Protein AF-A0A432UHW4-F1 (afdb_monomer)

Nearest PDB structures (foldseek):
  7clu-assembly1_B  TM=8.088E-01  e=1.639E-01  Serratia marcescens
  7clf-assembly1_A  TM=6.466E-01  e=5.391E-02  Serratia marcescens
  7clu-assembly1_A  TM=6.299E-01  e=9.653E-02  Serratia marcescens
  2uwm-assembly1_A  TM=3.515E-01  e=7.025E-02  Neomoorella thermoacetica
  1lva-assembly1_A  TM=2.912E-01  e=5.391E-02  Neomoorella thermoacetica

pLDDT: mean 93.45, std 6.72, range [41.28, 98.38]

Solvent-accessible surface area (backbone atoms only — not comparable to full-atom values): 9500 Å² total; per-residue (Å²): 107,64,66,61,50,44,50,32,57,49,32,45,75,39,31,37,66,37,83,82,60,84,87,84,88,69,60,93,87,35,60,70,58,45,52,50,54,51,53,52,49,53,50,54,48,61,75,42,47,59,84,39,68,28,92,86,31,43,54,46,74,56,33,53,49,38,46,61,20,37,59,54,15,60,68,31,68,65,22,49,53,34,47,55,51,50,52,53,47,33,64,72,71,70,51,82,47,72,64,57,41,48,51,49,28,60,73,52,26,46,60,43,26,50,52,42,16,44,48,47,37,53,51,56,52,27,68,78,45,68,43,39,59,68,58,48,22,66,75,63,71,43,52,69,70,58,45,49,65,50,43,50,64,39,40,76,69,58,53,28,45,74,57,94,63,34,36,32,55,44,89,85,126

Structure (mmCIF, N/CA/C/O backbone):
data_AF-A0A432UHW4-F1
#
_entry.id   AF-A0A432UHW4-F1
#
loop_
_atom_site.group_PDB
_atom_site.id
_atom_site.type_symbol
_atom_site.label_atom_id
_atom_site.label_alt_id
_atom_site.label_comp_id
_atom_site.label_asym_id
_atom_site.label_entity_id
_atom_site.label_seq_id
_atom_site.pdbx_PDB_ins_code
_atom_site.Cartn_x
_atom_site.Cartn_y
_atom_site.Cartn_z
_atom_site.occupancy
_atom_site.B_iso_or_equiv
_atom_site.auth_seq_id
_atom_site.auth_comp_id
_atom_site.auth_asym_id
_atom_site.auth_atom_id
_atom_site.pdbx_PDB_model_num
ATOM 1 N N . MET A 1 1 ? -7.782 3.870 12.414 1.00 84.50 1 MET A N 1
ATOM 2 C CA . MET A 1 1 ? -6.365 3.679 12.813 1.00 84.50 1 MET A CA 1
ATOM 3 C C . MET A 1 1 ? -5.462 3.857 11.599 1.00 84.50 1 MET A C 1
ATOM 5 O O . MET A 1 1 ? -5.901 3.547 10.500 1.00 84.50 1 MET A O 1
ATOM 9 N N . ILE A 1 2 ? -4.214 4.307 11.801 1.00 94.94 2 ILE A N 1
ATOM 10 C CA . ILE A 1 2 ? -3.242 4.606 10.725 1.00 94.94 2 ILE A CA 1
ATOM 11 C C . ILE A 1 2 ? -3.023 3.414 9.785 1.00 94.94 2 ILE A C 1
ATOM 13 O O . ILE A 1 2 ? -3.000 3.590 8.575 1.00 94.94 2 ILE A O 1
ATOM 17 N N . VAL A 1 3 ? -2.882 2.202 10.332 1.00 95.38 3 VAL A N 1
ATOM 18 C CA . VAL A 1 3 ? -2.631 0.992 9.529 1.00 95.38 3 VAL A CA 1
ATOM 19 C C . VAL A 1 3 ? -3.808 0.684 8.610 1.00 95.38 3 VAL A C 1
ATOM 21 O O . VAL A 1 3 ? -3.604 0.488 7.423 1.00 95.38 3 VAL A O 1
ATOM 24 N N . THR A 1 4 ? -5.034 0.704 9.132 1.00 96.44 4 THR A N 1
ATOM 25 C CA . THR A 1 4 ? -6.248 0.488 8.333 1.00 96.44 4 THR A CA 1
ATOM 26 C C . THR A 1 4 ? -6.371 1.502 7.207 1.00 96.44 4 THR A C 1
ATOM 28 O O . THR A 1 4 ? -6.687 1.133 6.084 1.00 96.44 4 THR A O 1
ATOM 31 N N . GLU A 1 5 ? -6.087 2.770 7.497 1.00 97.62 5 GLU A N 1
ATOM 32 C CA . GLU A 1 5 ? -6.133 3.831 6.495 1.00 97.62 5 GLU A CA 1
ATOM 33 C C . GLU A 1 5 ? -5.034 3.661 5.434 1.00 97.62 5 GLU A C 1
ATOM 35 O O . GLU A 1 5 ? -5.295 3.800 4.243 1.00 97.62 5 GLU A O 1
ATOM 40 N N . ALA A 1 6 ? -3.826 3.253 5.838 1.00 97.62 6 ALA A N 1
ATOM 41 C CA . ALA A 1 6 ? -2.762 2.880 4.907 1.00 97.62 6 ALA A CA 1
ATOM 42 C C . ALA A 1 6 ? -3.146 1.684 4.028 1.00 97.62 6 ALA A C 1
ATOM 44 O O . ALA A 1 6 ? -2.862 1.697 2.835 1.00 97.62 6 ALA A O 1
ATOM 45 N N . SER A 1 7 ? -3.817 0.677 4.590 1.00 97.38 7 SER A N 1
ATOM 46 C CA . SER A 1 7 ? -4.324 -0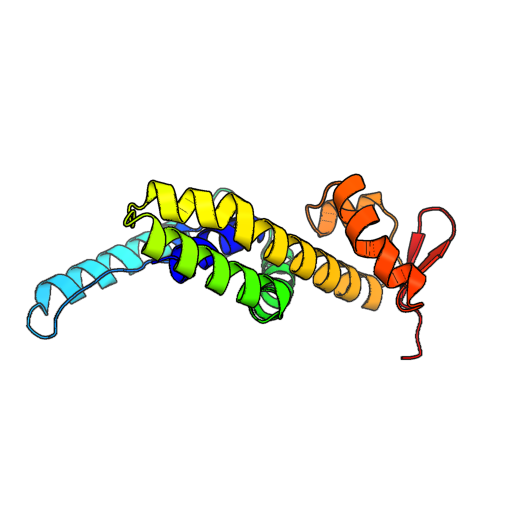.464 3.829 1.00 97.38 7 SER A CA 1
ATOM 47 C C . SER A 1 7 ? -5.396 -0.050 2.822 1.00 97.38 7 SER A C 1
ATOM 49 O O . SER A 1 7 ? -5.316 -0.485 1.682 1.00 97.38 7 SER A O 1
ATOM 51 N N . ARG A 1 8 ? -6.349 0.818 3.192 1.00 97.50 8 ARG A N 1
ATOM 52 C CA . ARG A 1 8 ? -7.380 1.323 2.265 1.00 97.50 8 ARG A CA 1
ATOM 53 C C . ARG A 1 8 ? -6.776 2.057 1.077 1.00 97.50 8 ARG A C 1
ATOM 55 O O . ARG A 1 8 ? -7.064 1.709 -0.061 1.00 97.50 8 ARG A O 1
ATOM 62 N N . GLN A 1 9 ? -5.883 3.007 1.342 1.00 97.94 9 GLN A N 1
ATOM 63 C CA . GLN A 1 9 ? -5.244 3.773 0.272 1.00 97.94 9 GLN A CA 1
ATOM 64 C C . GLN A 1 9 ? -4.322 2.902 -0.595 1.00 97.94 9 GLN A C 1
ATOM 66 O O . GLN A 1 9 ? -4.196 3.141 -1.791 1.00 97.94 9 GLN A O 1
ATOM 71 N N . LEU A 1 10 ? -3.689 1.869 -0.022 1.00 97.62 10 LEU A N 1
ATOM 72 C CA . LEU A 1 10 ? -2.902 0.906 -0.796 1.00 97.62 10 LEU A CA 1
ATOM 73 C C . LEU A 1 10 ? -3.783 -0.024 -1.648 1.00 97.62 10 LEU A C 1
ATOM 75 O O . LEU A 1 10 ? -3.367 -0.396 -2.740 1.00 97.62 10 LEU A O 1
ATOM 79 N N . LEU A 1 11 ? -4.979 -0.398 -1.178 1.00 96.88 11 LEU A N 1
ATOM 80 C CA . LEU A 1 11 ? -5.955 -1.146 -1.979 1.00 96.88 11 LEU A CA 1
ATOM 81 C C . LEU A 1 11 ? -6.412 -0.320 -3.187 1.00 96.88 11 LEU A C 1
ATOM 83 O O . LEU A 1 11 ? -6.347 -0.823 -4.307 1.00 96.88 11 LEU A O 1
ATOM 87 N N . GLU A 1 12 ? -6.753 0.955 -2.979 1.00 96.12 12 GLU A N 1
ATOM 88 C CA . GLU A 1 1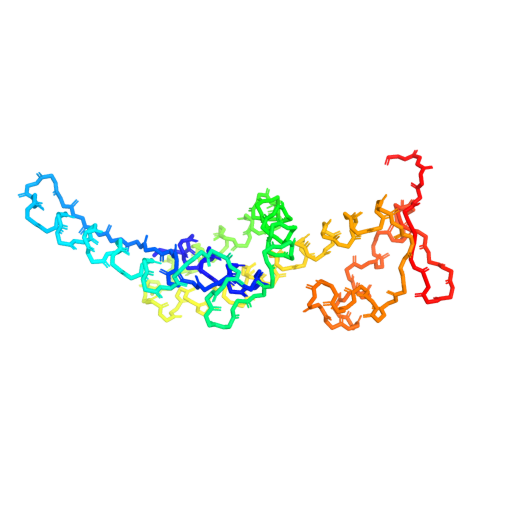2 ? -7.086 1.884 -4.070 1.00 96.12 12 GLU A CA 1
ATOM 89 C C . GLU A 1 12 ? -5.937 2.010 -5.075 1.00 96.12 12 GLU A C 1
ATOM 91 O O . GLU A 1 12 ? -6.152 1.917 -6.282 1.00 96.12 12 GLU A O 1
ATOM 96 N N . ASP A 1 13 ? -4.698 2.135 -4.589 1.00 96.44 13 ASP A N 1
ATOM 97 C CA . ASP A 1 13 ? -3.492 2.156 -5.427 1.00 96.44 13 ASP A CA 1
ATOM 98 C C . ASP A 1 13 ? -3.318 0.873 -6.259 1.00 96.44 13 ASP A C 1
ATOM 100 O O . ASP A 1 13 ? -2.789 0.907 -7.372 1.00 96.44 13 ASP A O 1
ATOM 104 N N . CYS A 1 14 ? -3.795 -0.264 -5.742 1.00 96.31 14 CYS A N 1
ATOM 105 C CA . CYS A 1 14 ? -3.806 -1.540 -6.452 1.00 96.31 14 CYS A CA 1
ATOM 106 C C . CYS A 1 14 ? -4.981 -1.681 -7.434 1.00 96.31 14 CYS A C 1
ATOM 108 O O . CYS A 1 14 ? -4.998 -2.641 -8.201 1.00 96.31 14 CYS A O 1
ATOM 110 N N . GLY A 1 15 ? -5.925 -0.737 -7.460 1.00 95.38 15 GLY A N 1
ATOM 111 C CA . GLY A 1 15 ? -7.153 -0.834 -8.252 1.00 95.38 15 GLY A CA 1
ATOM 112 C C . GLY A 1 15 ? -8.214 -1.734 -7.615 1.00 95.38 15 GLY A C 1
ATOM 113 O O . GLY A 1 15 ? -9.007 -2.335 -8.336 1.00 95.38 15 GLY A O 1
ATOM 114 N N . VAL A 1 16 ? -8.199 -1.854 -6.285 1.00 95.62 16 VAL A N 1
ATOM 115 C CA . VAL A 1 16 ? -9.217 -2.544 -5.485 1.00 95.62 16 VAL A CA 1
ATOM 116 C C . VAL A 1 16 ? -10.044 -1.500 -4.748 1.00 95.62 16 VAL A C 1
ATOM 118 O O . VAL A 1 16 ? -9.494 -0.573 -4.152 1.00 95.62 16 VAL A O 1
ATOM 121 N N . ASP A 1 17 ? -11.362 -1.665 -4.749 1.00 94.38 17 ASP A N 1
ATOM 122 C CA . ASP A 1 17 ? -12.260 -0.789 -4.000 1.00 94.38 17 ASP A CA 1
ATOM 123 C C . ASP A 1 17 ? -11.964 -0.870 -2.485 1.00 94.38 17 ASP A C 1
ATOM 125 O O . ASP A 1 17 ? -12.014 -1.950 -1.883 1.00 94.38 17 ASP A O 1
ATOM 129 N N . SER A 1 18 ? -11.645 0.264 -1.848 1.00 93.94 18 SER A N 1
ATOM 130 C CA . SER A 1 18 ? -11.284 0.315 -0.423 1.00 93.94 18 SER A CA 1
ATOM 131 C C . SER A 1 18 ? -12.432 -0.048 0.518 1.00 93.94 18 SER A C 1
ATOM 133 O O . SER A 1 18 ? -12.168 -0.451 1.656 1.00 93.94 18 SER A O 1
ATOM 135 N N . ASP A 1 19 ? -13.686 -0.015 0.057 1.00 92.56 19 ASP A N 1
ATOM 136 C CA . ASP A 1 19 ? -14.842 -0.511 0.814 1.00 92.56 19 ASP A CA 1
ATOM 137 C C . ASP A 1 19 ? -14.820 -2.038 0.986 1.00 92.56 19 ASP A C 1
ATOM 139 O O . ASP A 1 19 ? -15.551 -2.578 1.822 1.00 92.56 19 ASP A O 1
ATOM 143 N N . ARG A 1 20 ? -13.960 -2.754 0.243 1.00 94.19 20 ARG A N 1
ATOM 144 C CA . ARG A 1 20 ? -13.652 -4.169 0.514 1.00 94.19 20 ARG A CA 1
ATOM 145 C C . ARG A 1 20 ? -12.819 -4.367 1.786 1.00 94.19 20 ARG A C 1
ATOM 147 O O . ARG A 1 20 ? -12.463 -5.496 2.108 1.00 94.19 20 ARG A O 1
ATOM 154 N N . LEU A 1 21 ? -12.503 -3.291 2.512 1.00 95.25 21 LEU A N 1
ATOM 155 C CA . LEU A 1 21 ? -11.867 -3.315 3.825 1.00 95.25 21 LEU A CA 1
ATOM 156 C C . LEU A 1 21 ? -12.693 -2.530 4.857 1.00 95.25 21 LEU A C 1
ATOM 158 O O . LEU A 1 21 ? -12.660 -1.295 4.935 1.00 95.25 21 LEU A O 1
ATOM 162 N N . ALA A 1 22 ? -13.359 -3.268 5.743 1.00 94.69 22 ALA A N 1
ATOM 163 C CA . ALA A 1 22 ? -14.051 -2.715 6.902 1.00 94.69 22 ALA A CA 1
ATOM 164 C C . ALA A 1 22 ? -13.213 -2.853 8.185 1.00 94.69 22 ALA A C 1
ATOM 166 O O . ALA A 1 22 ? -12.574 -3.876 8.425 1.00 94.69 22 ALA A O 1
ATOM 167 N N . LEU A 1 23 ? -13.249 -1.819 9.028 1.00 94.69 23 LEU A N 1
ATOM 168 C CA . LEU A 1 23 ? -12.802 -1.884 10.418 1.00 94.69 23 LEU A CA 1
ATOM 169 C C . LEU A 1 23 ? -13.927 -1.331 11.279 1.00 94.69 23 LEU A C 1
ATOM 171 O O . LEU A 1 23 ? -14.189 -0.130 11.243 1.00 94.69 23 LEU A O 1
ATOM 175 N N . GLU A 1 24 ? -14.530 -2.209 12.064 1.00 94.94 24 GLU A N 1
ATOM 176 C CA . GLU A 1 24 ? -15.643 -1.898 12.951 1.00 94.94 24 GLU A CA 1
ATOM 177 C C . GLU A 1 24 ? -15.370 -2.482 14.337 1.00 94.94 24 GLU A C 1
ATOM 179 O O . GLU A 1 24 ? -14.612 -3.444 14.483 1.00 94.94 24 GLU A O 1
ATOM 184 N N . TRP A 1 25 ? -15.975 -1.886 15.361 1.00 93.25 25 TRP A N 1
ATOM 185 C CA . TRP A 1 25 ? -15.782 -2.284 16.754 1.00 93.25 25 TRP A CA 1
ATOM 186 C C . TRP A 1 25 ? -17.082 -2.849 17.313 1.00 93.25 25 TRP A C 1
ATOM 188 O O . TRP A 1 25 ? -18.126 -2.217 17.187 1.00 93.25 25 TRP A O 1
ATOM 198 N N . ALA A 1 26 ? -17.010 -4.002 17.968 1.00 95.50 26 ALA A N 1
ATOM 199 C CA . ALA A 1 26 ? -18.092 -4.556 18.773 1.00 95.50 26 ALA A CA 1
ATOM 200 C C . ALA A 1 26 ? -17.477 -5.206 20.015 1.00 95.50 26 ALA A C 1
ATOM 202 O O . ALA A 1 26 ? -16.473 -5.915 19.918 1.00 95.50 26 ALA A O 1
ATOM 203 N N . SER A 1 27 ? -18.044 -4.934 21.185 1.00 95.81 27 SER A N 1
ATOM 204 C CA . SER A 1 27 ? -17.650 -5.601 22.424 1.00 95.81 27 SER A CA 1
ATOM 205 C C . SER A 1 27 ? -18.268 -7.000 22.519 1.00 95.81 27 SER A C 1
ATOM 207 O O . SER A 1 27 ? -19.248 -7.317 21.845 1.00 95.81 27 SER A O 1
ATOM 209 N N . ALA A 1 28 ? -17.730 -7.838 23.410 1.00 93.56 28 ALA A N 1
ATOM 210 C CA . ALA A 1 28 ? -18.237 -9.194 23.638 1.00 93.56 28 ALA A CA 1
ATOM 211 C C . ALA A 1 28 ? -19.700 -9.236 24.132 1.00 93.56 28 ALA A C 1
ATOM 213 O O . ALA A 1 28 ? -20.362 -10.260 23.991 1.00 93.56 28 ALA A O 1
ATOM 214 N N . ALA A 1 29 ? -20.209 -8.133 24.691 1.00 95.88 29 ALA A N 1
ATOM 215 C CA . ALA A 1 29 ? -21.593 -8.011 25.146 1.00 95.88 29 ALA A CA 1
ATOM 216 C C . ALA A 1 29 ? -22.564 -7.556 24.035 1.00 95.88 29 ALA A C 1
ATOM 218 O O . ALA A 1 29 ? -23.777 -7.613 24.217 1.00 95.88 29 ALA A O 1
ATOM 219 N N . GLU A 1 30 ? -22.063 -7.122 22.875 1.00 96.38 30 GLU A N 1
ATOM 220 C CA . GLU A 1 30 ? -22.865 -6.561 21.781 1.00 96.38 30 GLU A CA 1
ATOM 221 C C . GLU A 1 30 ? -23.125 -7.587 20.662 1.00 96.38 30 GLU A C 1
ATOM 223 O O . GLU A 1 30 ? -22.924 -7.307 19.477 1.00 96.38 30 GLU A O 1
ATOM 228 N N . ALA A 1 31 ? -23.594 -8.790 21.013 1.00 96.19 31 ALA A N 1
ATO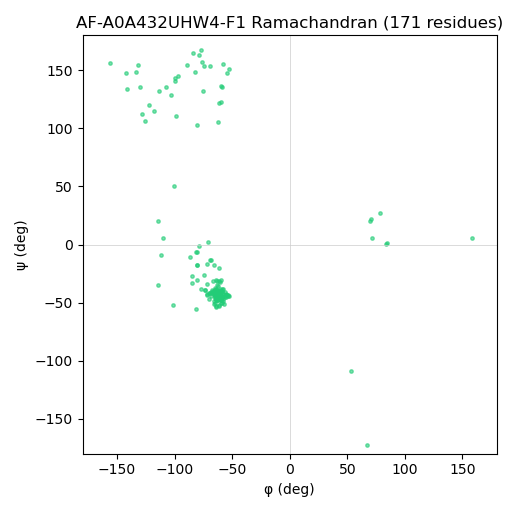M 229 C CA . ALA A 1 31 ? -23.865 -9.842 20.026 1.00 96.19 31 ALA A CA 1
ATOM 230 C C . ALA A 1 31 ? -24.806 -9.394 18.879 1.00 96.19 31 ALA A C 1
ATOM 232 O O . ALA A 1 31 ? -24.473 -9.658 17.721 1.00 96.19 31 ALA A O 1
ATOM 233 N N . PRO A 1 32 ? -25.913 -8.656 19.126 1.00 97.44 32 PRO A N 1
ATOM 234 C CA . PRO A 1 32 ? -26.760 -8.152 18.040 1.00 97.44 32 PRO A CA 1
ATOM 235 C C . PRO A 1 32 ? -26.023 -7.210 17.076 1.00 97.44 32 PRO A C 1
ATOM 237 O O . PRO A 1 32 ? -26.176 -7.333 15.862 1.00 97.44 32 PRO A O 1
ATOM 240 N N . ARG A 1 33 ? -25.165 -6.320 17.595 1.00 97.06 33 ARG A N 1
ATOM 241 C CA . ARG A 1 33 ? -24.371 -5.388 16.779 1.00 97.06 33 ARG A CA 1
ATOM 242 C C . ARG A 1 33 ? -23.364 -6.128 15.907 1.00 97.06 33 ARG A C 1
ATOM 244 O O . ARG A 1 33 ? -23.183 -5.777 14.748 1.00 97.06 33 ARG A O 1
ATOM 251 N N . PHE A 1 34 ? -22.708 -7.158 16.441 1.00 96.88 34 PHE A N 1
ATOM 252 C CA . PHE A 1 34 ? -21.793 -7.978 15.648 1.00 96.88 34 PHE A CA 1
ATOM 253 C C . PHE A 1 34 ? -22.514 -8.617 14.451 1.00 96.88 34 PHE A C 1
ATOM 255 O O . PHE A 1 34 ? -22.017 -8.547 13.326 1.00 96.88 34 PHE A O 1
ATOM 262 N N . VAL A 1 35 ? -23.707 -9.181 14.677 1.00 97.69 35 VAL A N 1
ATOM 263 C CA . VAL A 1 35 ? -24.534 -9.757 13.605 1.00 97.69 35 VAL A CA 1
ATOM 264 C C . VAL A 1 35 ? -24.890 -8.700 12.559 1.00 97.69 35 VAL A C 1
ATOM 266 O O . VAL A 1 35 ? -24.750 -8.969 11.365 1.00 97.69 35 VAL A O 1
ATOM 269 N N . GLU A 1 36 ? -25.295 -7.500 12.981 1.00 97.88 36 GLU A N 1
ATOM 270 C CA . GLU A 1 36 ? -25.595 -6.379 12.081 1.00 97.88 36 GLU A CA 1
ATOM 271 C C . GLU A 1 36 ? -24.381 -5.989 11.222 1.00 97.88 36 GLU A C 1
ATOM 273 O O . GLU A 1 36 ? -24.482 -5.942 9.995 1.00 97.88 36 GLU A O 1
ATOM 278 N N . LEU A 1 37 ? -23.217 -5.780 11.847 1.00 97.44 37 LEU A N 1
ATOM 279 C CA . LEU A 1 37 ? -21.984 -5.377 11.164 1.00 97.44 37 LEU A CA 1
ATOM 280 C C . LEU A 1 37 ? -21.545 -6.409 10.116 1.00 97.44 37 LEU A C 1
ATOM 282 O O . LEU A 1 37 ? -21.250 -6.046 8.975 1.00 97.44 37 LEU A O 1
ATOM 286 N N . ILE A 1 38 ? -21.531 -7.697 10.477 1.00 96.81 38 ILE A N 1
ATOM 287 C CA . ILE A 1 38 ? -21.133 -8.770 9.557 1.00 96.81 38 ILE A CA 1
ATOM 288 C C . ILE A 1 38 ? -22.158 -8.938 8.435 1.00 96.81 38 ILE A C 1
ATOM 290 O O . ILE A 1 38 ? -21.772 -9.032 7.270 1.00 96.81 38 ILE A O 1
ATOM 294 N N . THR A 1 39 ? -23.455 -8.927 8.750 1.00 97.88 39 THR A N 1
ATOM 295 C CA . THR A 1 39 ? -24.519 -9.065 7.741 1.00 97.88 39 THR A CA 1
ATOM 296 C C . THR A 1 39 ? -24.491 -7.905 6.747 1.00 97.88 39 THR A C 1
ATOM 298 O O . THR A 1 39 ? -24.567 -8.122 5.532 1.00 97.88 39 THR A O 1
ATOM 301 N N . GLY A 1 40 ? -24.321 -6.677 7.244 1.00 97.81 40 GLY A N 1
ATOM 302 C CA . GLY A 1 40 ? -24.181 -5.485 6.415 1.00 97.81 40 GLY A CA 1
ATOM 303 C C . GLY A 1 40 ? -22.939 -5.548 5.528 1.00 97.81 40 GLY A C 1
ATOM 304 O O . GLY A 1 40 ? -23.027 -5.292 4.328 1.00 97.81 40 GLY A O 1
ATOM 305 N N . TYR A 1 41 ? -21.793 -5.956 6.079 1.00 97.25 41 TYR A N 1
ATOM 306 C CA . TYR A 1 41 ? -20.560 -6.102 5.305 1.00 97.25 41 TYR A CA 1
ATOM 307 C C . TYR A 1 41 ? -20.673 -7.181 4.217 1.00 97.25 41 TYR A C 1
ATOM 309 O O . TYR A 1 41 ? -20.350 -6.919 3.060 1.00 97.25 41 TYR A O 1
ATOM 317 N N . VAL A 1 42 ? -21.203 -8.367 4.540 1.00 97.19 42 VAL A N 1
ATOM 318 C CA . VAL A 1 42 ? -21.430 -9.443 3.558 1.00 97.19 42 VAL A CA 1
ATOM 319 C C . VAL A 1 42 ? -22.357 -8.977 2.437 1.00 97.19 42 VAL A C 1
ATOM 321 O O . VAL A 1 42 ? -22.099 -9.278 1.273 1.00 97.19 42 VAL A O 1
ATOM 324 N N . SER A 1 43 ? -23.410 -8.225 2.764 1.00 97.25 43 SER A N 1
ATOM 325 C CA . SER A 1 43 ? -24.332 -7.675 1.763 1.00 97.25 43 SER A CA 1
ATOM 326 C C . SER A 1 43 ? -23.621 -6.699 0.821 1.00 97.25 43 SER A C 1
ATOM 328 O O . SER A 1 43 ? -23.730 -6.853 -0.393 1.00 97.25 43 SER A O 1
ATOM 330 N N . LYS A 1 44 ? -22.802 -5.782 1.360 1.00 94.56 44 LYS A N 1
ATOM 331 C CA . LYS A 1 44 ? -21.976 -4.856 0.560 1.00 94.56 44 LYS A CA 1
ATOM 332 C C . LYS A 1 44 ? -21.002 -5.591 -0.365 1.00 94.56 44 LYS A C 1
ATOM 334 O O . LYS A 1 44 ? -20.861 -5.222 -1.526 1.00 94.56 44 LYS A O 1
ATOM 339 N N . ILE A 1 45 ? -20.332 -6.639 0.120 1.00 94.94 45 ILE A N 1
ATOM 340 C CA . ILE A 1 45 ? -19.401 -7.425 -0.708 1.00 94.94 45 ILE A CA 1
ATOM 341 C C . ILE A 1 45 ? -20.142 -8.186 -1.812 1.00 94.94 45 ILE A C 1
ATOM 343 O O . ILE A 1 45 ? -19.659 -8.227 -2.941 1.00 94.94 45 ILE A O 1
ATOM 347 N N . LYS A 1 46 ? -21.319 -8.754 -1.517 1.00 94.81 46 LYS A N 1
ATOM 348 C CA . LYS A 1 46 ? -22.161 -9.418 -2.525 1.00 94.81 46 LYS A CA 1
ATOM 349 C C . LYS A 1 46 ? -22.605 -8.453 -3.619 1.00 94.81 46 LYS A C 1
ATOM 351 O O . LYS A 1 46 ? -22.536 -8.813 -4.788 1.00 94.81 46 LYS A O 1
ATOM 356 N N . GLU A 1 47 ? -23.014 -7.243 -3.246 1.00 93.88 47 GLU A N 1
ATOM 357 C CA . GLU A 1 47 ? -23.401 -6.194 -4.194 1.00 93.88 47 GLU A CA 1
ATOM 358 C C . GLU A 1 47 ? -22.236 -5.784 -5.107 1.00 93.88 47 GLU A C 1
ATOM 360 O O . GLU A 1 47 ? -22.425 -5.611 -6.308 1.00 93.88 47 GLU A O 1
ATOM 365 N N . LYS A 1 48 ? -21.015 -5.696 -4.564 1.00 92.25 48 LYS A N 1
ATOM 366 C CA . LYS A 1 48 ? -19.803 -5.386 -5.345 1.00 92.25 48 LYS A CA 1
ATOM 367 C C . LYS A 1 48 ? -19.336 -6.534 -6.249 1.00 92.25 48 LYS A C 1
ATOM 369 O O . LYS A 1 48 ? -18.519 -6.301 -7.136 1.00 92.25 48 LYS A O 1
ATOM 374 N N . GLY A 1 49 ? -19.804 -7.758 -6.014 1.00 93.94 49 GLY A N 1
ATOM 375 C CA . GLY A 1 49 ? -19.390 -8.941 -6.761 1.00 93.94 49 GLY A CA 1
ATOM 376 C C . GLY A 1 49 ? -17.920 -9.343 -6.542 1.00 93.94 49 GLY A C 1
ATOM 377 O O . GLY A 1 49 ? -17.229 -8.801 -5.664 1.00 93.94 49 GLY A O 1
ATOM 378 N N . PRO A 1 50 ? -17.429 -10.327 -7.318 1.00 94.50 50 PRO A N 1
ATOM 379 C CA . PRO A 1 50 ? -16.036 -10.775 -7.286 1.00 94.50 50 PRO A CA 1
ATOM 380 C C . PRO A 1 50 ? -15.021 -9.631 -7.452 1.00 94.50 50 PRO A C 1
ATOM 382 O O . PRO A 1 50 ? -15.295 -8.628 -8.114 1.00 94.50 50 PRO A O 1
ATOM 385 N N . ILE A 1 51 ? -13.832 -9.784 -6.867 1.00 93.94 51 ILE A N 1
ATOM 386 C CA . ILE A 1 51 ? -12.720 -8.840 -7.068 1.00 93.94 51 ILE A CA 1
ATOM 387 C C . ILE A 1 51 ? -12.371 -8.761 -8.560 1.00 93.94 51 ILE A C 1
ATOM 389 O O . ILE A 1 51 ? -12.301 -9.785 -9.236 1.00 93.94 51 ILE A O 1
ATOM 393 N N . GLY A 1 52 ? -12.176 -7.543 -9.064 1.00 92.94 52 GLY A N 1
ATOM 394 C CA . GLY A 1 52 ? -11.899 -7.266 -10.477 1.00 92.94 52 GLY A CA 1
ATOM 395 C C . GLY A 1 52 ? -13.149 -7.175 -11.355 1.00 92.94 52 GLY A C 1
ATOM 396 O O . GLY A 1 52 ? -13.035 -6.937 -12.553 1.00 92.94 52 GLY A O 1
ATOM 397 N N . SER A 1 53 ? -14.339 -7.345 -10.768 1.00 90.31 53 SER A N 1
ATOM 398 C CA . SER A 1 53 ? -15.628 -7.104 -11.436 1.00 90.31 53 SER A CA 1
ATOM 399 C C . SER A 1 53 ? -16.392 -5.905 -10.862 1.00 90.31 53 SER A C 1
ATOM 401 O O . SER A 1 53 ? -17.396 -5.480 -11.434 1.00 90.31 53 SER A O 1
ATOM 403 N N . GLY A 1 54 ? -15.916 -5.346 -9.742 1.00 84.38 54 GLY A N 1
ATOM 404 C CA . GLY A 1 54 ? -16.507 -4.171 -9.113 1.00 84.38 54 GLY A CA 1
ATOM 405 C C . GLY A 1 54 ? -16.308 -2.901 -9.943 1.00 84.38 54 GLY A C 1
ATOM 406 O O . GLY A 1 54 ? -15.347 -2.758 -10.700 1.00 84.38 54 GLY A O 1
ATOM 407 N N . LYS A 1 55 ? -17.213 -1.930 -9.784 1.00 80.00 55 LYS A N 1
ATOM 408 C CA . LYS A 1 55 ? -17.109 -0.632 -10.463 1.00 80.00 55 LYS A CA 1
ATOM 409 C C . LYS A 1 55 ? -15.805 0.073 -10.071 1.00 80.00 55 LYS A C 1
ATOM 411 O O . LYS A 1 55 ? -15.601 0.378 -8.903 1.00 80.00 55 LYS A O 1
ATOM 416 N N . GLY A 1 56 ? -14.977 0.397 -11.064 1.00 80.38 56 GLY A N 1
ATOM 417 C CA . GLY A 1 56 ? -13.702 1.094 -10.855 1.00 80.38 56 GLY A CA 1
ATOM 418 C C . GLY A 1 56 ? -12.532 0.178 -10.491 1.00 80.38 56 GLY A C 1
ATOM 419 O O . GLY A 1 56 ? -11.425 0.680 -10.309 1.00 80.38 56 GLY A O 1
ATOM 420 N N . GLU A 1 57 ? -12.749 -1.137 -10.422 1.00 90.50 57 GLU A N 1
ATOM 421 C CA . GLU A 1 57 ? -11.667 -2.102 -10.248 1.00 90.50 57 GLU A CA 1
ATOM 422 C C . GLU A 1 57 ? -10.981 -2.418 -11.579 1.00 90.50 57 GLU A C 1
ATOM 424 O O . GLU A 1 57 ? -11.596 -2.388 -12.647 1.00 90.50 57 GLU A O 1
ATOM 429 N N . VAL A 1 58 ? -9.686 -2.716 -11.510 1.00 91.81 58 VAL A N 1
ATOM 430 C CA . VAL A 1 58 ? -8.918 -3.205 -12.665 1.00 91.81 58 VAL A CA 1
ATOM 431 C C . VAL A 1 58 ? -9.095 -4.726 -12.811 1.00 91.81 58 VAL A C 1
ATOM 433 O O . VAL A 1 58 ? -9.563 -5.370 -11.872 1.00 91.81 58 VAL A O 1
ATOM 436 N N . PRO A 1 59 ? -8.742 -5.338 -13.958 1.00 93.94 59 PRO A N 1
ATOM 437 C CA . PRO A 1 59 ? -8.884 -6.782 -14.143 1.00 93.94 59 PRO A CA 1
ATOM 438 C C . PRO A 1 59 ? -8.187 -7.603 -13.048 1.00 93.94 59 PRO A C 1
ATOM 440 O O . PRO A 1 59 ? -7.137 -7.204 -12.539 1.00 93.94 59 PRO A O 1
ATOM 443 N N . LEU A 1 60 ? -8.752 -8.771 -12.719 1.00 94.56 60 LEU A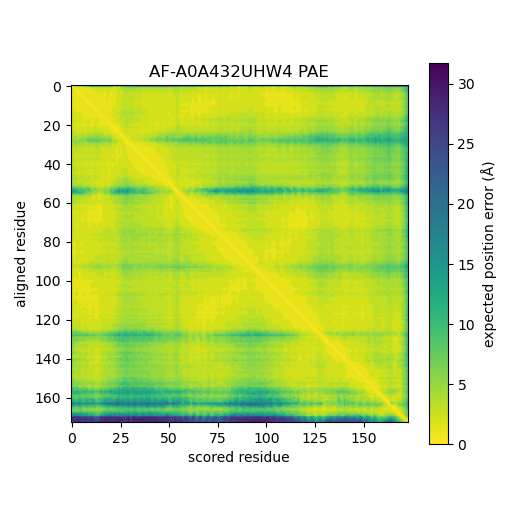 N 1
ATOM 444 C CA . LEU A 1 60 ? -8.282 -9.629 -11.623 1.00 94.56 60 LEU A CA 1
ATOM 445 C C . LEU A 1 60 ? -6.783 -9.953 -11.720 1.00 94.56 60 LEU A C 1
ATOM 447 O O . LEU A 1 60 ? -6.076 -9.811 -10.732 1.00 94.56 60 LEU A O 1
ATOM 451 N N . GLU A 1 61 ? -6.288 -10.294 -12.909 1.00 92.19 61 GLU A N 1
ATOM 452 C CA . GLU A 1 61 ? -4.871 -10.615 -13.155 1.00 92.19 61 GLU A CA 1
ATOM 453 C C . GLU A 1 61 ? -3.935 -9.456 -12.755 1.00 92.19 61 GLU A C 1
ATOM 455 O O . GLU A 1 61 ? -2.871 -9.653 -12.162 1.00 92.19 61 GLU A O 1
ATOM 460 N N . VAL A 1 62 ? -4.362 -8.215 -13.015 1.00 93.25 62 VAL A N 1
ATOM 461 C CA . VAL A 1 62 ? -3.627 -7.005 -12.623 1.00 93.25 62 VAL A CA 1
ATOM 462 C C . VAL A 1 62 ? -3.702 -6.806 -11.109 1.00 93.25 62 VAL A C 1
ATOM 464 O O . VAL A 1 62 ? -2.687 -6.499 -10.481 1.00 93.25 62 VAL A O 1
ATOM 467 N N . ILE A 1 63 ? -4.880 -7.006 -10.506 1.00 95.62 63 ILE A N 1
ATOM 468 C CA . ILE A 1 63 ? -5.064 -6.916 -9.050 1.00 95.62 63 ILE A CA 1
ATOM 469 C C . ILE A 1 63 ? -4.170 -7.925 -8.330 1.00 95.62 63 ILE A C 1
ATOM 471 O O . ILE A 1 63 ? -3.480 -7.551 -7.384 1.00 95.62 63 ILE A O 1
ATOM 475 N N . GLU A 1 64 ? -4.150 -9.183 -8.765 1.00 95.50 64 GLU A N 1
ATOM 476 C CA . GLU A 1 64 ? -3.360 -10.247 -8.142 1.00 95.50 64 GLU A CA 1
ATOM 477 C C . GLU A 1 64 ? -1.874 -9.890 -8.113 1.00 95.50 64 GLU A C 1
ATOM 479 O O . GLU A 1 64 ? -1.239 -9.926 -7.051 1.00 95.50 64 GLU A O 1
ATOM 484 N N . ARG A 1 65 ? -1.332 -9.445 -9.252 1.00 95.50 65 ARG A N 1
ATOM 485 C CA . ARG A 1 65 ? 0.059 -8.996 -9.342 1.00 95.50 65 ARG A CA 1
ATOM 486 C C . ARG A 1 65 ? 0.324 -7.784 -8.446 1.00 95.50 65 ARG A C 1
ATOM 488 O O . ARG A 1 65 ? 1.294 -7.781 -7.678 1.00 95.50 65 ARG A O 1
ATOM 495 N N . ARG A 1 66 ? -0.542 -6.765 -8.491 1.00 96.81 66 ARG A N 1
ATOM 496 C CA . ARG A 1 66 ? -0.394 -5.547 -7.676 1.00 96.81 66 ARG A CA 1
ATOM 497 C C . ARG A 1 66 ? -0.466 -5.844 -6.185 1.00 96.81 66 ARG A C 1
ATOM 499 O O . ARG A 1 66 ? 0.378 -5.343 -5.445 1.00 96.81 66 ARG A O 1
ATOM 506 N N . LEU A 1 67 ? -1.393 -6.694 -5.744 1.00 96.94 67 LEU A N 1
ATOM 507 C CA . LEU A 1 67 ? -1.519 -7.112 -4.347 1.00 96.94 67 LEU A CA 1
ATOM 508 C C . LEU A 1 67 ? -0.308 -7.933 -3.893 1.00 96.94 67 LEU A C 1
ATOM 510 O O . LEU A 1 67 ? 0.217 -7.690 -2.803 1.00 96.94 67 LE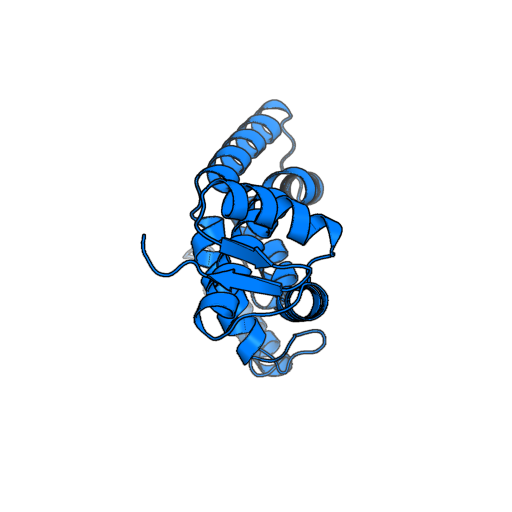U A O 1
ATOM 514 N N . ALA A 1 68 ? 0.200 -8.844 -4.729 1.00 96.88 68 ALA A N 1
ATOM 515 C CA . ALA A 1 68 ? 1.408 -9.610 -4.423 1.00 96.88 68 ALA A CA 1
ATOM 516 C C . ALA A 1 68 ? 2.631 -8.697 -4.204 1.00 96.88 68 ALA A C 1
ATOM 518 O O . ALA A 1 68 ? 3.429 -8.918 -3.283 1.00 96.88 68 ALA A O 1
ATOM 519 N N . ALA A 1 69 ? 2.769 -7.643 -5.014 1.00 97.44 69 ALA A N 1
ATOM 520 C CA . ALA A 1 69 ? 3.784 -6.611 -4.821 1.00 97.44 69 ALA A CA 1
ATOM 521 C C . ALA A 1 69 ? 3.493 -5.734 -3.586 1.00 97.44 69 ALA A C 1
ATOM 523 O O . ALA A 1 69 ? 4.402 -5.443 -2.806 1.00 97.44 69 ALA A O 1
ATOM 524 N N . ALA A 1 70 ? 2.233 -5.355 -3.364 1.00 97.56 70 ALA A N 1
ATOM 525 C CA . ALA A 1 70 ? 1.806 -4.465 -2.289 1.00 97.56 70 ALA A CA 1
ATOM 526 C C . ALA A 1 70 ? 2.014 -5.071 -0.896 1.00 97.56 70 ALA A C 1
ATOM 528 O O . ALA A 1 70 ? 2.481 -4.376 0.005 1.00 97.56 70 ALA A O 1
ATOM 529 N N . VAL A 1 71 ? 1.755 -6.371 -0.714 1.00 96.94 71 VAL A N 1
ATOM 530 C CA . VAL A 1 71 ? 2.018 -7.078 0.554 1.00 96.94 71 VAL A CA 1
ATOM 531 C C . VAL A 1 71 ? 3.507 -7.017 0.910 1.00 96.94 71 VAL A C 1
ATOM 533 O O . VAL A 1 71 ? 3.875 -6.688 2.042 1.00 96.94 71 VAL A O 1
ATOM 536 N N . LYS A 1 72 ? 4.386 -7.259 -0.070 1.00 97.31 72 LYS A N 1
ATOM 537 C CA . LYS A 1 72 ? 5.843 -7.147 0.104 1.00 97.31 72 LYS A CA 1
ATOM 538 C C . LYS A 1 72 ? 6.261 -5.698 0.380 1.00 97.31 72 LYS A C 1
ATOM 540 O O . LYS A 1 72 ? 7.056 -5.457 1.289 1.00 97.31 72 LYS A O 1
ATOM 545 N N . ALA A 1 73 ? 5.687 -4.738 -0.347 1.00 97.00 73 ALA A N 1
ATOM 546 C CA . ALA A 1 73 ? 5.941 -3.310 -0.180 1.00 97.00 73 ALA A CA 1
ATOM 547 C C . ALA A 1 73 ? 5.524 -2.795 1.206 1.00 97.00 73 ALA A C 1
ATOM 549 O O . ALA A 1 73 ? 6.296 -2.096 1.859 1.00 97.00 73 ALA A O 1
ATOM 550 N N . ALA A 1 74 ? 4.354 -3.186 1.714 1.00 95.50 74 ALA A N 1
ATOM 551 C CA . ALA A 1 74 ? 3.898 -2.836 3.060 1.00 95.50 74 ALA A CA 1
ATOM 552 C C . ALA A 1 74 ? 4.840 -3.387 4.149 1.00 95.50 74 ALA A C 1
ATOM 554 O O . ALA A 1 74 ? 5.055 -2.756 5.188 1.00 95.50 74 ALA A O 1
ATOM 555 N N . GLY A 1 75 ? 5.464 -4.538 3.879 1.00 94.62 75 GLY A N 1
ATOM 556 C CA . GLY A 1 75 ? 6.532 -5.124 4.682 1.00 94.62 75 GLY A CA 1
ATOM 557 C C . GLY A 1 75 ? 7.922 -4.508 4.467 1.00 94.62 75 GLY A C 1
ATOM 558 O O . GLY A 1 75 ? 8.871 -4.919 5.129 1.00 94.62 75 GLY A O 1
ATOM 559 N N . ALA A 1 76 ? 8.111 -3.531 3.586 1.00 96.38 76 ALA A N 1
ATOM 560 C CA . ALA A 1 76 ? 9.432 -2.954 3.373 1.00 96.38 76 ALA A CA 1
ATOM 561 C C . ALA A 1 76 ? 9.842 -2.027 4.532 1.00 96.38 76 ALA A C 1
ATOM 563 O O . ALA A 1 76 ? 9.023 -1.413 5.225 1.00 96.38 76 ALA A O 1
ATOM 564 N N . ARG A 1 77 ? 11.158 -1.883 4.741 1.00 96.88 77 ARG A N 1
ATOM 565 C CA . ARG A 1 77 ? 11.718 -1.028 5.804 1.00 96.88 77 ARG A CA 1
ATOM 566 C C . ARG A 1 77 ? 11.203 0.411 5.710 1.00 96.88 77 ARG A C 1
ATOM 568 O O . ARG A 1 77 ? 10.854 1.002 6.728 1.00 96.88 77 ARG A O 1
ATOM 575 N N . LYS A 1 78 ? 11.156 0.973 4.499 1.00 95.19 78 LYS A N 1
ATOM 576 C CA . LYS A 1 78 ? 10.844 2.387 4.258 1.00 95.19 78 LYS A CA 1
ATOM 577 C C . LYS A 1 78 ? 9.404 2.745 4.682 1.00 95.19 78 LYS A C 1
ATOM 579 O O . LYS A 1 78 ? 9.282 3.641 5.520 1.00 95.19 78 LYS A O 1
ATOM 584 N N . PRO A 1 79 ? 8.334 2.053 4.237 1.00 96.12 79 PRO A N 1
ATOM 585 C CA . PRO A 1 79 ? 6.980 2.264 4.761 1.00 96.12 79 PRO A CA 1
ATOM 586 C C . PRO A 1 79 ? 6.860 2.099 6.278 1.00 96.12 79 PRO A C 1
ATOM 588 O O . PRO A 1 79 ? 6.265 2.954 6.931 1.00 96.12 79 PRO A O 1
ATOM 591 N N . ARG A 1 80 ? 7.496 1.077 6.872 1.00 94.88 80 ARG A N 1
ATOM 592 C CA . ARG A 1 80 ? 7.482 0.875 8.335 1.00 94.88 80 ARG A CA 1
ATOM 593 C C . ARG A 1 80 ? 8.106 2.045 9.098 1.00 94.88 80 ARG A C 1
ATOM 595 O O . ARG A 1 80 ? 7.564 2.494 10.105 1.00 94.88 80 ARG A O 1
ATOM 602 N N . THR A 1 81 ? 9.230 2.579 8.615 1.00 97.56 81 THR A N 1
ATOM 603 C CA . THR A 1 81 ? 9.845 3.773 9.213 1.00 97.56 81 THR A CA 1
ATOM 604 C C . THR A 1 81 ? 8.925 4.993 9.096 1.00 97.56 81 THR A C 1
ATOM 606 O O . THR A 1 81 ? 8.793 5.753 10.055 1.00 97.56 81 THR A O 1
ATOM 609 N N . ARG A 1 82 ? 8.250 5.180 7.952 1.00 97.75 82 ARG A N 1
ATOM 610 C CA . ARG A 1 82 ? 7.294 6.284 7.756 1.00 97.75 82 ARG A CA 1
ATOM 611 C C . ARG A 1 82 ? 6.079 6.168 8.673 1.00 97.75 82 ARG A C 1
ATOM 613 O O . ARG A 1 82 ? 5.679 7.181 9.239 1.00 97.75 82 ARG A O 1
ATOM 620 N N . LEU A 1 83 ? 5.570 4.954 8.883 1.00 97.00 83 LEU A N 1
ATOM 621 C CA . LEU A 1 83 ? 4.507 4.667 9.845 1.00 97.00 83 LEU A CA 1
ATOM 622 C C . LEU A 1 83 ? 4.896 5.111 11.261 1.00 97.00 83 LEU A C 1
ATOM 624 O O . LEU A 1 83 ? 4.161 5.871 11.885 1.00 97.00 83 LEU A O 1
ATOM 628 N N . GLY A 1 84 ? 6.073 4.695 11.743 1.00 97.00 84 GLY A N 1
ATOM 629 C CA . GLY A 1 84 ? 6.557 5.077 13.074 1.00 97.00 84 GLY A CA 1
ATOM 630 C C . GLY A 1 84 ? 6.731 6.591 13.236 1.00 97.00 84 GLY A C 1
ATOM 631 O O . GLY A 1 84 ? 6.388 7.148 14.277 1.00 97.00 84 GLY A O 1
ATOM 632 N N . ASN A 1 85 ? 7.208 7.277 12.195 1.00 97.88 85 ASN A N 1
ATOM 633 C CA . ASN A 1 85 ? 7.347 8.734 12.212 1.00 97.88 85 ASN A CA 1
ATOM 634 C C . ASN A 1 85 ? 5.993 9.454 12.219 1.00 97.88 85 ASN A C 1
ATOM 636 O O . ASN A 1 85 ? 5.838 10.430 12.949 1.00 97.88 85 ASN A O 1
ATOM 640 N N . LEU A 1 86 ? 5.015 8.972 11.445 1.00 97.62 86 LEU A N 1
ATOM 641 C CA . LEU A 1 86 ? 3.664 9.532 11.456 1.00 97.62 86 LEU A CA 1
ATOM 642 C C . LEU A 1 86 ? 2.996 9.328 12.820 1.00 97.62 86 LEU A C 1
ATOM 644 O O . LEU A 1 86 ? 2.436 10.275 13.359 1.00 97.62 86 LEU A O 1
ATOM 648 N N . ALA A 1 87 ? 3.119 8.137 13.410 1.00 97.19 87 ALA A N 1
ATOM 649 C CA . ALA A 1 87 ? 2.581 7.855 14.739 1.00 97.19 87 ALA A CA 1
ATOM 650 C C . ALA A 1 87 ? 3.166 8.797 15.805 1.00 97.19 87 ALA A C 1
ATOM 652 O O . ALA A 1 87 ? 2.418 9.375 16.588 1.00 97.19 87 ALA A O 1
ATOM 653 N N . LYS A 1 88 ? 4.489 9.020 15.792 1.00 97.62 88 LYS A N 1
ATOM 654 C CA . LYS A 1 88 ? 5.146 9.994 16.682 1.00 97.62 88 LYS A CA 1
ATOM 655 C C . LYS A 1 88 ? 4.634 11.418 16.469 1.00 97.62 88 LYS A C 1
ATOM 657 O O . LYS A 1 88 ? 4.464 12.143 17.442 1.00 97.62 88 LYS A O 1
ATOM 662 N N . LYS A 1 89 ? 4.411 11.817 15.212 1.00 97.12 89 LYS A N 1
ATOM 663 C CA . LYS A 1 89 ? 3.884 13.145 14.880 1.00 97.12 89 LYS A CA 1
ATOM 664 C C . LYS A 1 89 ? 2.467 13.326 15.430 1.00 97.12 89 LYS A C 1
ATOM 666 O O . LYS A 1 89 ? 2.252 14.259 16.185 1.00 97.12 89 LYS A O 1
ATOM 671 N N . LEU A 1 90 ? 1.545 12.413 15.122 1.00 96.94 90 LEU A N 1
ATOM 672 C CA . LEU A 1 90 ? 0.159 12.488 15.606 1.00 96.94 90 LEU A CA 1
ATOM 673 C C . LEU A 1 90 ? 0.100 12.486 17.139 1.00 96.94 90 LEU A C 1
ATOM 675 O O . LEU A 1 90 ? -0.654 13.248 17.727 1.00 96.94 90 LEU A O 1
ATOM 679 N N . ALA A 1 91 ? 0.963 11.699 17.793 1.00 96.88 91 ALA A N 1
ATOM 680 C CA . ALA A 1 91 ? 1.066 11.702 19.249 1.00 96.88 91 ALA A CA 1
ATOM 681 C C . ALA A 1 91 ? 1.561 13.035 19.823 1.00 96.88 91 ALA A C 1
ATOM 683 O O . ALA A 1 91 ? 1.061 13.476 20.853 1.00 96.88 91 ALA A O 1
ATOM 684 N N . LYS A 1 92 ? 2.528 13.677 19.160 1.00 97.31 92 LYS A N 1
ATOM 685 C CA . LYS A 1 92 ? 3.026 15.002 19.544 1.00 97.31 92 LYS A CA 1
ATOM 686 C C . LYS A 1 92 ? 1.966 16.087 19.338 1.00 97.31 92 LYS A C 1
ATOM 688 O O . LYS A 1 92 ? 1.840 16.968 20.180 1.00 97.31 92 LYS A O 1
ATOM 693 N N . ASP A 1 93 ? 1.247 16.019 18.223 1.00 95.81 93 ASP A N 1
ATOM 694 C CA . ASP A 1 93 ? 0.260 17.023 17.829 1.00 95.81 93 ASP A CA 1
ATOM 695 C C . ASP A 1 93 ? -1.080 16.825 18.571 1.00 95.81 93 ASP A C 1
ATOM 697 O O . ASP A 1 93 ? -1.891 17.743 18.638 1.00 95.81 93 ASP A O 1
ATOM 701 N N . GLY A 1 94 ? -1.314 15.639 19.150 1.00 96.44 94 GLY A N 1
ATOM 702 C CA . GLY A 1 94 ? -2.546 15.288 19.865 1.00 96.44 94 GLY A CA 1
ATOM 703 C C . GLY A 1 94 ? -3.766 15.089 18.957 1.00 96.44 94 GLY A C 1
ATOM 704 O O . GLY A 1 94 ? -4.868 14.874 19.457 1.00 96.44 94 GLY A O 1
ATOM 705 N N . ASP A 1 95 ? -3.581 15.143 17.638 1.00 94.81 95 ASP A N 1
ATOM 706 C CA . ASP A 1 95 ? -4.642 15.036 16.643 1.00 94.81 95 ASP A CA 1
ATOM 707 C C . ASP A 1 95 ? -4.720 13.611 16.081 1.00 94.81 95 ASP A C 1
ATOM 709 O O . ASP A 1 95 ? -3.843 13.149 15.350 1.00 94.81 95 ASP A O 1
ATOM 713 N N . TYR A 1 96 ? -5.798 12.910 16.433 1.00 95.56 96 TYR A N 1
ATOM 714 C CA . TYR A 1 96 ? -6.113 11.561 15.954 1.00 95.56 96 TYR A CA 1
ATOM 715 C C . TYR A 1 96 ? -7.379 11.534 15.091 1.00 95.56 96 TYR A C 1
ATOM 717 O O . TYR A 1 96 ? -8.001 10.476 14.938 1.00 95.56 96 TYR A O 1
ATOM 725 N N . SER A 1 97 ? -7.781 12.689 14.552 1.00 96.19 97 SER A N 1
ATOM 726 C CA . SER A 1 97 ? -8.905 12.789 13.623 1.00 96.19 97 SER A CA 1
ATOM 727 C C . SER A 1 97 ? -8.690 11.901 12.394 1.00 96.19 97 SER A C 1
ATOM 729 O O . SER A 1 97 ? -7.563 11.540 12.025 1.00 96.19 97 SER A O 1
ATOM 731 N N . LYS A 1 98 ? -9.792 11.508 11.746 1.00 95.00 98 LYS A N 1
ATOM 732 C CA . LYS A 1 98 ? -9.723 10.674 10.536 1.00 95.00 98 LYS A CA 1
ATOM 733 C C . LYS A 1 98 ? -8.988 11.415 9.424 1.00 95.00 98 LYS A C 1
ATOM 735 O O . LYS A 1 98 ? -8.216 10.805 8.690 1.00 95.00 98 LYS A O 1
ATOM 740 N N . GLU A 1 99 ? -9.187 12.721 9.362 1.00 96.62 99 GLU A N 1
ATOM 741 C CA . GLU A 1 99 ? -8.629 13.647 8.392 1.00 96.62 99 GLU A CA 1
ATOM 742 C C . GLU A 1 99 ? -7.107 13.734 8.550 1.00 96.62 99 GLU A C 1
ATOM 744 O O . GLU A 1 99 ? -6.380 13.486 7.586 1.00 96.62 99 GLU A O 1
ATOM 749 N N . ALA A 1 100 ? -6.611 13.966 9.772 1.00 97.06 100 ALA A N 1
ATOM 750 C CA . ALA A 1 100 ? -5.174 14.021 10.045 1.00 97.06 100 ALA A CA 1
ATOM 751 C C . ALA A 1 100 ? -4.475 12.686 9.754 1.00 97.06 100 ALA A C 1
ATOM 753 O O . ALA A 1 100 ? -3.384 12.655 9.172 1.00 97.06 100 ALA A O 1
ATOM 754 N N . ILE A 1 101 ? -5.113 11.567 10.114 1.00 97.88 101 ILE A N 1
ATOM 755 C CA . ILE A 1 101 ? -4.593 10.229 9.816 1.00 97.88 101 ILE A CA 1
ATOM 756 C C . ILE A 1 101 ? -4.561 9.991 8.302 1.00 97.88 101 ILE A C 1
ATOM 758 O O . ILE A 1 101 ? -3.517 9.596 7.780 1.00 97.88 101 ILE A O 1
ATOM 762 N N . SER A 1 102 ? -5.669 10.239 7.599 1.00 97.81 102 SER A N 1
ATOM 763 C CA . SER A 1 102 ? -5.795 10.005 6.157 1.00 97.81 102 SER A CA 1
ATOM 764 C C . SER A 1 102 ? -4.809 10.847 5.356 1.00 97.81 102 SER A C 1
ATOM 766 O O . SER A 1 102 ? -4.066 10.310 4.528 1.00 97.81 102 SER A O 1
ATOM 768 N N . GLN A 1 103 ? -4.694 12.138 5.676 1.00 97.88 103 GLN A N 1
ATOM 769 C CA . GLN A 1 103 ? -3.713 13.024 5.058 1.00 97.88 103 GLN A CA 1
ATOM 770 C C . GLN A 1 103 ? -2.278 12.580 5.371 1.00 97.88 103 GLN A C 1
ATOM 772 O O . GLN A 1 103 ? -1.437 12.494 4.474 1.00 97.88 103 GLN A O 1
ATOM 777 N N . GLY A 1 104 ? -1.988 12.239 6.629 1.00 97.88 104 GLY A N 1
ATOM 778 C CA . GLY A 1 104 ? -0.665 11.769 7.033 1.00 97.88 104 GLY A CA 1
ATOM 779 C C . GLY A 1 104 ? -0.239 10.492 6.306 1.00 97.88 104 GLY A C 1
ATOM 780 O O . GLY A 1 104 ? 0.911 10.379 5.867 1.00 97.88 104 GLY A O 1
ATOM 781 N N . VAL A 1 105 ? -1.162 9.543 6.139 1.00 98.38 105 VAL A N 1
ATOM 782 C CA . VAL A 1 105 ? -0.949 8.323 5.350 1.00 98.38 105 VAL A CA 1
ATOM 783 C C . VAL A 1 105 ? -0.661 8.684 3.895 1.00 98.38 105 VAL A C 1
ATOM 785 O O . VAL A 1 105 ? 0.378 8.267 3.372 1.00 98.38 105 VAL A O 1
ATOM 788 N N . ARG A 1 106 ? -1.523 9.501 3.280 1.00 98.31 106 ARG A N 1
ATOM 789 C CA . ARG A 1 106 ? -1.440 9.891 1.867 1.00 98.31 106 ARG A CA 1
ATOM 790 C C . ARG A 1 106 ? -0.132 10.585 1.526 1.00 98.31 106 ARG A C 1
ATOM 792 O O . ARG A 1 106 ? 0.461 10.327 0.486 1.00 98.31 106 ARG A O 1
ATOM 799 N N . GLU A 1 107 ? 0.347 11.446 2.416 1.00 97.88 107 GLU A N 1
ATOM 800 C CA . GLU A 1 107 ? 1.562 12.222 2.177 1.00 97.88 107 GLU A CA 1
ATOM 8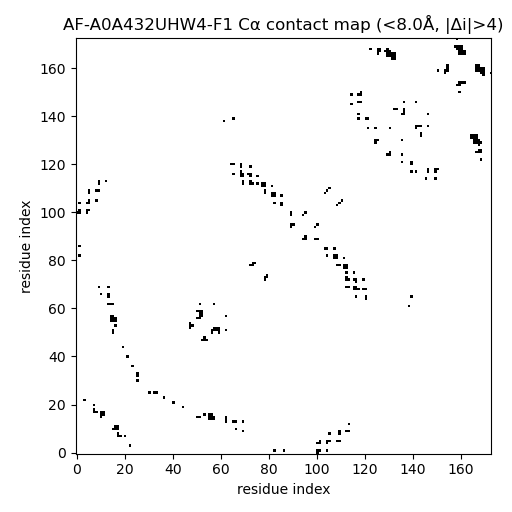01 C C . GLU A 1 107 ? 2.847 11.473 2.535 1.00 97.88 107 GLU A C 1
ATOM 803 O O . GLU A 1 107 ? 3.900 11.743 1.951 1.00 97.88 107 GLU A O 1
ATOM 808 N N . LYS A 1 108 ? 2.821 10.603 3.556 1.00 97.38 108 LYS A N 1
ATOM 809 C CA . LYS A 1 108 ? 4.060 10.062 4.150 1.00 97.38 108 LYS A CA 1
ATOM 810 C C . LYS A 1 108 ? 4.237 8.564 3.957 1.00 97.38 108 LYS A C 1
ATOM 812 O O . LYS A 1 108 ? 5.382 8.122 3.838 1.00 97.38 108 LYS A O 1
ATOM 817 N N . ILE A 1 109 ? 3.155 7.789 3.967 1.00 98.00 109 ILE A N 1
ATOM 818 C CA . ILE A 1 109 ? 3.203 6.321 3.955 1.00 98.00 109 ILE A CA 1
ATOM 819 C C . ILE A 1 109 ? 2.924 5.790 2.553 1.00 98.00 109 ILE A C 1
ATOM 821 O O . ILE A 1 109 ? 3.750 5.038 2.028 1.00 98.00 109 ILE A O 1
ATOM 825 N N . LEU A 1 110 ? 1.822 6.219 1.932 1.00 97.94 110 LEU A N 1
ATOM 826 C CA . LEU A 1 110 ? 1.409 5.750 0.611 1.00 97.94 110 LEU A CA 1
ATOM 827 C C . LEU A 1 110 ? 2.508 5.935 -0.451 1.00 97.94 110 LEU A C 1
ATOM 829 O O . LEU A 1 110 ? 2.818 4.954 -1.119 1.00 97.94 110 LEU A O 1
ATOM 833 N N . PRO A 1 111 ? 3.216 7.082 -0.557 1.00 97.25 111 PRO A N 1
ATOM 834 C CA . PRO A 1 111 ? 4.255 7.245 -1.575 1.00 97.25 111 PRO A CA 1
ATOM 835 C C . PRO A 1 111 ? 5.432 6.284 -1.373 1.00 97.25 111 PRO A C 1
ATOM 837 O O . PRO A 1 111 ? 6.077 5.856 -2.328 1.00 97.25 111 PRO A O 1
ATOM 840 N N . ALA A 1 112 ? 5.725 5.914 -0.120 1.00 97.00 112 ALA A N 1
ATOM 841 C CA . ALA A 1 112 ? 6.736 4.907 0.165 1.00 97.00 112 ALA A CA 1
ATOM 842 C C . ALA A 1 112 ? 6.263 3.517 -0.276 1.00 97.00 112 ALA A C 1
ATOM 844 O O . ALA A 1 112 ? 7.027 2.828 -0.945 1.00 97.00 112 ALA A O 1
ATOM 845 N N . MET A 1 113 ? 5.027 3.131 0.057 1.00 97.62 113 MET A N 1
ATOM 846 C CA . MET A 1 113 ? 4.456 1.841 -0.345 1.00 97.62 113 MET A CA 1
ATOM 847 C C . MET A 1 113 ? 4.336 1.731 -1.864 1.00 97.62 113 MET A C 1
ATOM 849 O O . MET A 1 113 ? 4.823 0.757 -2.425 1.00 97.62 113 MET A O 1
ATOM 853 N N . ARG A 1 114 ? 3.793 2.756 -2.528 1.00 97.38 114 ARG A N 1
ATOM 854 C CA . ARG A 1 114 ? 3.646 2.823 -3.985 1.00 97.38 114 ARG A CA 1
ATOM 855 C C . ARG A 1 114 ? 4.992 2.688 -4.696 1.00 97.38 114 ARG A C 1
ATOM 857 O O . ARG A 1 114 ? 5.124 1.848 -5.578 1.00 97.38 114 ARG A O 1
ATOM 864 N N . SER A 1 115 ? 6.023 3.413 -4.244 1.00 96.56 115 SER A N 1
ATOM 865 C CA . SER A 1 115 ? 7.361 3.308 -4.849 1.00 96.56 115 SER A CA 1
ATOM 866 C C . SER A 1 115 ? 7.964 1.899 -4.754 1.00 96.56 115 SER A C 1
ATOM 868 O O . SER A 1 115 ? 8.574 1.422 -5.705 1.00 96.56 115 SER A O 1
ATOM 870 N N . GLU A 1 116 ? 7.778 1.219 -3.618 1.00 96.75 116 GLU A N 1
ATOM 871 C CA . GLU A 1 116 ? 8.260 -0.156 -3.422 1.00 96.75 116 GLU A CA 1
ATOM 872 C C . GLU A 1 116 ? 7.401 -1.156 -4.217 1.00 96.75 116 GLU A C 1
ATOM 874 O O . GLU A 1 116 ? 7.938 -2.084 -4.818 1.00 96.75 116 GLU A O 1
ATOM 879 N N . ARG A 1 117 ? 6.076 -0.950 -4.267 1.00 97.38 117 ARG A N 1
ATOM 880 C CA . ARG A 1 117 ? 5.123 -1.780 -5.019 1.00 97.38 117 ARG A CA 1
ATOM 881 C C . ARG A 1 117 ? 5.438 -1.755 -6.511 1.00 97.38 117 ARG A C 1
ATOM 883 O O . ARG A 1 117 ? 5.604 -2.823 -7.085 1.00 97.38 117 ARG A O 1
ATOM 890 N N . ILE A 1 118 ? 5.560 -0.569 -7.111 1.00 97.06 118 ILE A N 1
ATOM 891 C CA . ILE A 1 118 ? 5.851 -0.409 -8.545 1.00 97.06 118 ILE A CA 1
ATOM 892 C C . ILE A 1 118 ? 7.192 -1.057 -8.895 1.00 97.06 118 ILE A C 1
ATOM 894 O O . ILE A 1 118 ? 7.269 -1.783 -9.877 1.00 97.06 118 ILE A O 1
ATOM 898 N N . GLY A 1 119 ? 8.240 -0.866 -8.084 1.00 95.19 119 GLY A N 1
ATOM 899 C CA . GLY A 1 119 ? 9.541 -1.492 -8.352 1.00 95.19 119 GLY A CA 1
ATOM 900 C C . GLY A 1 119 ? 9.499 -3.023 -8.276 1.00 95.19 119 GLY A C 1
ATOM 901 O O . GLY A 1 119 ? 10.126 -3.713 -9.081 1.00 95.19 119 GLY A O 1
ATOM 902 N N . LEU A 1 120 ? 8.739 -3.573 -7.324 1.00 95.31 120 LEU A N 1
ATOM 903 C CA . LEU A 1 120 ? 8.527 -5.017 -7.210 1.00 95.31 120 LEU A CA 1
ATOM 904 C C . LEU A 1 120 ? 7.685 -5.569 -8.362 1.00 95.31 120 LEU A C 1
ATOM 906 O O . LEU A 1 120 ? 8.022 -6.630 -8.880 1.00 95.31 120 LEU A O 1
ATOM 910 N N . GLU A 1 121 ? 6.630 -4.858 -8.754 1.00 95.25 121 GLU A N 1
ATOM 911 C CA . GLU A 1 121 ? 5.760 -5.221 -9.871 1.00 95.25 121 GLU A CA 1
ATOM 912 C C . GLU A 1 121 ? 6.510 -5.167 -11.203 1.00 95.25 121 GLU A C 1
ATOM 914 O O . GLU A 1 121 ? 6.489 -6.145 -11.941 1.00 95.25 121 GLU A O 1
ATOM 919 N N . ALA A 1 122 ? 7.242 -4.086 -11.483 1.00 94.31 122 ALA A N 1
ATOM 920 C CA . ALA A 1 122 ? 8.061 -3.967 -12.687 1.00 94.31 122 ALA A CA 1
ATOM 921 C C . ALA A 1 122 ? 9.056 -5.130 -12.786 1.00 94.31 122 ALA A C 1
ATOM 923 O O . ALA A 1 122 ? 9.225 -5.719 -13.846 1.00 94.31 122 ALA A O 1
ATOM 924 N N . ARG A 1 123 ? 9.664 -5.535 -11.664 1.00 92.44 123 ARG A N 1
ATOM 925 C CA . ARG A 1 123 ? 10.539 -6.711 -11.643 1.00 92.44 123 ARG A CA 1
ATOM 926 C C . ARG A 1 123 ? 9.794 -8.013 -11.948 1.00 92.44 123 ARG A C 1
ATOM 928 O O . ARG A 1 123 ? 10.383 -8.872 -12.585 1.00 92.44 123 ARG A O 1
ATOM 935 N N . MET A 1 124 ? 8.557 -8.177 -11.474 1.00 93.31 124 MET A N 1
ATOM 936 C CA . MET A 1 124 ? 7.733 -9.353 -11.790 1.00 93.31 124 MET A CA 1
ATOM 937 C C . MET A 1 124 ? 7.408 -9.409 -13.285 1.00 93.31 124 MET A C 1
ATOM 939 O O . MET A 1 124 ? 7.589 -10.453 -13.891 1.00 93.31 124 MET A O 1
ATOM 943 N N . ILE A 1 125 ? 7.023 -8.282 -13.888 1.00 92.62 125 ILE A N 1
ATOM 944 C CA . ILE A 1 125 ? 6.737 -8.198 -15.330 1.00 92.62 125 ILE A CA 1
ATOM 945 C C . ILE A 1 125 ? 7.996 -8.531 -16.145 1.00 92.62 125 ILE A C 1
ATOM 947 O O . ILE A 1 125 ? 7.967 -9.365 -17.043 1.00 92.62 125 ILE A O 1
ATOM 951 N N . LEU A 1 126 ? 9.139 -7.945 -15.776 1.00 92.88 126 LEU A N 1
ATOM 952 C CA . LEU A 1 126 ? 10.414 -8.170 -16.464 1.00 92.88 126 LEU A CA 1
ATOM 953 C C . LEU A 1 126 ? 10.995 -9.581 -16.280 1.00 92.88 126 LEU A C 1
ATOM 955 O O . LEU A 1 126 ? 11.951 -9.931 -16.970 1.00 92.88 126 LEU A O 1
ATOM 959 N N . GLN A 1 127 ? 10.472 -10.374 -15.336 1.00 89.88 127 GLN A N 1
ATOM 960 C CA . GLN A 1 127 ? 10.812 -11.797 -15.220 1.00 89.88 127 GLN A CA 1
ATOM 961 C C . GLN A 1 127 ? 10.141 -12.640 -16.305 1.00 89.88 127 GLN A C 1
ATOM 963 O O . GLN A 1 127 ? 10.669 -13.699 -16.634 1.00 89.88 127 GLN A O 1
ATOM 968 N N . GLU A 1 128 ? 9.002 -12.194 -16.833 1.00 87.44 128 GLU A N 1
ATOM 969 C CA . GLU A 1 128 ? 8.295 -12.878 -17.914 1.00 87.44 128 GLU A CA 1
ATOM 970 C C . GLU A 1 128 ? 8.935 -12.523 -19.256 1.00 87.44 128 GLU A C 1
ATOM 972 O O . GLU A 1 128 ? 9.392 -13.409 -19.979 1.00 87.44 128 GLU A O 1
ATOM 977 N N . GLU A 1 129 ? 9.038 -11.226 -19.560 1.00 88.38 129 GLU A N 1
ATOM 978 C CA . GLU A 1 129 ? 9.661 -10.749 -20.793 1.00 88.38 129 GLU A CA 1
ATOM 979 C C . GLU A 1 129 ? 10.193 -9.308 -20.681 1.00 88.38 129 GLU A C 1
ATOM 981 O O . GLU A 1 129 ? 9.710 -8.520 -19.862 1.00 88.38 129 GLU A O 1
ATOM 986 N N . PRO A 1 130 ? 11.185 -8.922 -21.508 1.00 92.19 130 PRO A N 1
ATOM 987 C CA . PRO A 1 130 ? 11.585 -7.527 -21.655 1.00 92.19 130 PRO A CA 1
ATOM 988 C C . PRO A 1 130 ? 10.425 -6.654 -22.142 1.00 92.19 130 PRO A C 1
ATOM 990 O O . PRO A 1 130 ? 9.711 -7.020 -23.075 1.00 92.19 130 PRO A O 1
ATOM 993 N N . LYS A 1 131 ? 10.267 -5.471 -21.548 1.00 94.12 131 LYS A N 1
ATOM 994 C CA . LYS A 1 131 ? 9.181 -4.532 -21.866 1.00 94.12 131 LYS A CA 1
ATOM 995 C C . LYS A 1 131 ? 9.709 -3.117 -22.041 1.00 94.12 131 LYS A C 1
ATOM 997 O O . LYS A 1 131 ? 10.682 -2.727 -21.392 1.00 94.12 131 LYS A O 1
ATOM 1002 N N . ASP A 1 132 ? 9.054 -2.344 -22.901 1.00 94.06 132 ASP A N 1
ATOM 1003 C CA . ASP A 1 132 ? 9.322 -0.914 -23.040 1.00 94.06 132 ASP A CA 1
ATOM 1004 C C . ASP A 1 132 ? 8.701 -0.078 -21.907 1.00 94.06 132 ASP A C 1
ATOM 1006 O O . ASP A 1 132 ? 7.895 -0.561 -21.101 1.00 94.06 132 ASP A O 1
ATOM 1010 N N . LEU A 1 133 ? 9.115 1.189 -21.826 1.00 91.06 133 LEU A N 1
ATOM 1011 C CA . LEU A 1 133 ? 8.665 2.116 -20.791 1.00 91.06 133 LEU A CA 1
ATOM 1012 C C . LEU A 1 133 ? 7.145 2.337 -20.820 1.00 91.06 133 LEU A C 1
ATOM 1014 O O . LEU A 1 133 ? 6.518 2.365 -19.760 1.00 91.06 133 LEU A O 1
ATOM 1018 N N . ASP A 1 134 ? 6.548 2.481 -22.006 1.00 92.69 134 ASP A N 1
ATOM 1019 C CA . ASP A 1 134 ? 5.110 2.738 -22.170 1.00 92.69 134 ASP A CA 1
ATOM 1020 C C . ASP A 1 134 ? 4.267 1.550 -21.682 1.00 92.69 134 ASP A C 1
ATOM 1022 O O . ASP A 1 134 ? 3.302 1.717 -20.928 1.00 92.69 134 ASP A O 1
ATOM 1026 N N . THR A 1 135 ? 4.682 0.334 -22.027 1.00 92.31 135 THR A N 1
ATOM 1027 C CA . THR A 1 135 ? 4.039 -0.909 -21.596 1.00 92.31 135 THR A CA 1
ATOM 1028 C C . THR A 1 135 ? 4.152 -1.079 -20.085 1.00 92.31 135 THR A C 1
ATOM 1030 O O . THR A 1 135 ? 3.150 -1.341 -19.417 1.00 92.31 135 THR A O 1
ATOM 1033 N N . LEU A 1 136 ? 5.333 -0.836 -19.505 1.00 92.44 136 LEU A N 1
ATOM 1034 C CA . LEU A 1 136 ? 5.504 -0.887 -18.051 1.00 92.44 136 LEU A CA 1
ATOM 1035 C C . LEU A 1 136 ? 4.662 0.172 -17.327 1.00 92.44 136 LEU A C 1
ATOM 1037 O O . LEU A 1 136 ? 4.091 -0.127 -16.275 1.00 92.44 136 LEU A O 1
ATOM 1041 N N . CYS A 1 137 ? 4.539 1.387 -17.867 1.00 93.44 137 CYS A N 1
ATOM 1042 C CA . CYS A 1 137 ? 3.671 2.421 -17.293 1.00 93.44 137 CYS A CA 1
ATOM 1043 C C . CYS A 1 137 ? 2.205 1.971 -17.285 1.00 93.44 137 CYS A C 1
ATOM 1045 O O . CYS A 1 137 ? 1.534 2.069 -16.253 1.00 93.44 137 CYS A O 1
ATOM 1047 N N . LYS A 1 138 ? 1.724 1.420 -18.408 1.00 91.50 138 LYS A N 1
ATOM 1048 C CA . LYS A 1 138 ? 0.355 0.897 -18.539 1.00 91.50 138 LYS A CA 1
ATOM 1049 C C . LYS A 1 138 ? 0.075 -0.224 -17.541 1.00 91.50 138 LYS A C 1
ATOM 1051 O O . LYS A 1 138 ? -0.944 -0.187 -16.852 1.00 91.50 138 LYS A O 1
ATOM 1056 N N . GLU A 1 139 ? 0.981 -1.190 -17.422 1.00 90.12 139 GLU A N 1
ATOM 1057 C CA . GLU A 1 139 ? 0.775 -2.347 -16.550 1.00 90.12 139 GLU A CA 1
ATOM 1058 C C . GLU A 1 139 ? 0.874 -1.987 -15.057 1.00 90.12 139 GLU A C 1
ATOM 1060 O O . GLU A 1 139 ? 0.014 -2.376 -14.257 1.00 90.12 139 GLU A O 1
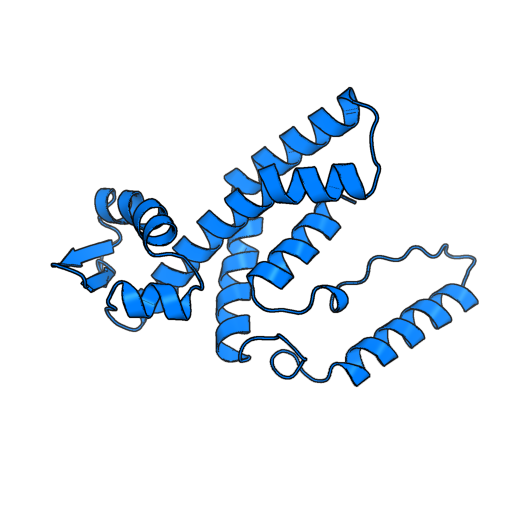ATOM 1065 N N . THR A 1 140 ? 1.866 -1.177 -14.674 1.00 92.50 140 THR A N 1
ATOM 1066 C CA . THR A 1 140 ? 2.102 -0.803 -13.264 1.00 92.50 140 THR A CA 1
ATOM 1067 C C . THR A 1 140 ? 1.191 0.321 -12.757 1.00 92.50 140 THR A C 1
ATOM 1069 O O . THR A 1 140 ? 1.041 0.512 -11.542 1.00 92.50 140 THR A O 1
ATOM 1072 N N . GLY A 1 141 ? 0.571 1.073 -13.675 1.00 91.69 141 GLY A N 1
ATOM 1073 C CA . GLY A 1 141 ? -0.206 2.277 -13.374 1.00 91.69 141 GLY A CA 1
ATOM 1074 C C . GLY A 1 141 ? 0.653 3.459 -12.907 1.00 91.69 141 GLY A C 1
ATOM 1075 O O . GLY A 1 141 ? 0.146 4.345 -12.214 1.00 91.69 141 GLY A O 1
ATOM 1076 N N . ALA A 1 142 ? 1.952 3.441 -13.211 1.00 93.62 142 ALA A N 1
ATOM 1077 C CA . ALA A 1 142 ? 2.905 4.501 -12.896 1.00 93.62 142 ALA A CA 1
ATOM 1078 C C . ALA A 1 142 ? 2.978 5.540 -14.024 1.00 93.62 142 ALA A C 1
ATOM 1080 O O . ALA A 1 142 ? 2.729 5.226 -15.187 1.00 93.62 142 ALA A O 1
ATOM 1081 N N . SER A 1 143 ? 3.364 6.776 -13.694 1.00 94.31 143 SER A N 1
ATOM 1082 C CA . SER A 1 143 ? 3.803 7.725 -14.723 1.00 94.31 143 SER A CA 1
ATOM 1083 C C . SER A 1 143 ? 5.224 7.390 -15.184 1.00 94.31 143 SER A C 1
ATOM 1085 O O . SER A 1 143 ? 5.999 6.799 -14.429 1.00 94.31 143 SER A O 1
ATOM 1087 N N . ALA A 1 144 ? 5.600 7.825 -16.390 1.00 92.69 144 ALA A N 1
ATOM 1088 C CA . ALA A 1 144 ? 6.957 7.637 -16.908 1.00 92.69 144 ALA A CA 1
ATOM 1089 C C . ALA A 1 144 ? 8.024 8.201 -15.952 1.00 92.69 144 ALA A C 1
ATOM 1091 O O . ALA A 1 144 ? 9.007 7.532 -15.653 1.00 92.69 144 ALA A O 1
ATOM 1092 N N . GLU A 1 145 ? 7.793 9.395 -15.394 1.00 93.31 145 GLU A N 1
ATOM 1093 C CA . GLU A 1 145 ? 8.701 10.013 -14.419 1.00 93.31 145 GLU A CA 1
ATOM 1094 C C . GLU A 1 145 ? 8.828 9.183 -13.130 1.00 93.31 145 GLU A C 1
ATOM 1096 O O . GLU A 1 145 ? 9.929 8.993 -12.604 1.00 93.31 145 GLU A O 1
ATOM 1101 N N . GLU A 1 146 ? 7.705 8.673 -12.612 1.00 93.56 146 GLU A N 1
ATOM 1102 C CA . GLU A 1 146 ? 7.689 7.842 -11.408 1.00 93.56 146 GLU A CA 1
ATOM 1103 C C . GLU A 1 146 ? 8.454 6.535 -11.638 1.00 93.56 146 GLU A C 1
ATOM 1105 O O . GLU A 1 146 ? 9.307 6.167 -10.824 1.00 93.56 146 GLU A O 1
ATOM 1110 N N . LEU A 1 147 ? 8.187 5.867 -12.761 1.00 93.81 147 LEU A N 1
ATOM 1111 C CA . LEU A 1 147 ? 8.815 4.601 -13.109 1.00 93.81 147 LEU A CA 1
ATOM 1112 C C . LEU A 1 147 ? 10.322 4.771 -13.334 1.00 93.81 147 LEU A C 1
ATOM 1114 O O . LEU A 1 147 ? 11.106 4.040 -12.736 1.00 93.81 147 LEU A O 1
ATOM 1118 N N . GLU A 1 148 ? 10.748 5.785 -14.088 1.00 92.31 148 GLU A N 1
ATOM 1119 C CA . GLU A 1 148 ? 12.168 6.098 -14.312 1.00 92.31 148 GLU A CA 1
ATOM 1120 C C . GLU A 1 148 ? 12.919 6.323 -12.995 1.00 92.31 148 GLU A C 1
ATOM 1122 O O . GLU A 1 148 ? 13.988 5.753 -12.750 1.00 92.31 148 GLU A O 1
ATOM 1127 N N . LYS A 1 149 ? 12.323 7.092 -12.077 1.00 94.31 149 LYS A N 1
ATOM 1128 C CA . LYS A 1 149 ? 12.902 7.353 -10.754 1.00 94.31 149 LYS A CA 1
ATOM 1129 C C . LYS A 1 149 ? 13.043 6.082 -9.911 1.00 94.31 149 LYS A C 1
ATOM 1131 O O . LYS A 1 149 ? 13.991 5.972 -9.128 1.00 94.31 149 LYS A O 1
ATOM 1136 N N . ILE A 1 150 ? 12.105 5.147 -10.039 1.00 93.62 150 ILE A N 1
ATOM 1137 C CA . ILE A 1 150 ? 12.109 3.866 -9.318 1.00 93.62 150 ILE A CA 1
ATOM 1138 C C . ILE A 1 150 ? 13.103 2.881 -9.947 1.00 93.62 150 ILE A C 1
ATOM 1140 O O . ILE A 1 150 ? 13.804 2.175 -9.218 1.00 93.62 150 ILE A O 1
ATOM 1144 N N . MET A 1 151 ? 13.210 2.871 -11.276 1.00 91.12 151 MET A N 1
ATOM 1145 C CA . MET A 1 151 ? 14.050 1.945 -12.035 1.00 91.12 151 MET A CA 1
ATOM 1146 C C . MET A 1 151 ? 15.524 2.368 -12.060 1.00 91.12 151 MET A C 1
ATOM 1148 O O . MET A 1 151 ? 16.401 1.504 -12.043 1.00 91.12 151 MET A O 1
ATOM 1152 N N . ALA A 1 152 ? 15.843 3.667 -12.006 1.00 91.19 152 ALA A N 1
ATOM 1153 C CA . ALA A 1 152 ? 17.227 4.154 -12.057 1.00 91.19 152 ALA A CA 1
ATOM 1154 C C . ALA A 1 152 ? 18.166 3.517 -10.999 1.00 91.19 152 ALA A C 1
ATOM 1156 O O . ALA A 1 152 ? 19.267 3.079 -11.353 1.00 91.19 152 ALA A O 1
ATOM 1157 N N . PRO A 1 153 ? 17.775 3.362 -9.715 1.00 90.69 153 PRO A N 1
ATOM 1158 C CA . PRO A 1 153 ? 18.564 2.606 -8.741 1.00 90.69 153 PRO A CA 1
ATOM 1159 C C . PRO A 1 153 ? 18.729 1.117 -9.075 1.00 90.69 153 PRO A C 1
ATOM 1161 O O . PRO A 1 153 ? 19.742 0.532 -8.695 1.00 90.69 153 PRO A O 1
ATOM 1164 N N . MET A 1 154 ? 17.749 0.491 -9.734 1.00 89.06 154 MET A N 1
ATOM 1165 C CA . MET A 1 154 ? 17.788 -0.927 -10.123 1.00 89.06 154 MET A CA 1
ATOM 1166 C C . MET A 1 154 ? 18.754 -1.145 -11.290 1.00 89.06 154 MET A C 1
ATOM 1168 O O . MET A 1 154 ? 19.540 -2.093 -11.258 1.00 89.06 154 MET A O 1
ATOM 1172 N N . VAL A 1 155 ? 18.770 -0.206 -12.242 1.00 89.50 155 VAL A N 1
ATOM 1173 C CA . VAL A 1 155 ? 19.745 -0.160 -13.339 1.00 89.50 155 VAL A CA 1
ATOM 1174 C C . VAL A 1 155 ? 21.155 0.047 -12.803 1.00 89.50 155 VAL A C 1
ATOM 1176 O O . VAL A 1 155 ? 22.060 -0.727 -13.102 1.00 89.50 155 VAL A O 1
ATOM 1179 N N . LYS A 1 156 ? 21.345 1.017 -11.900 1.00 88.75 156 LYS A N 1
ATOM 1180 C CA . LYS A 1 156 ? 22.654 1.275 -11.277 1.00 88.75 156 LYS A CA 1
ATOM 1181 C C . LYS A 1 156 ? 23.200 0.073 -10.493 1.00 88.75 156 LYS A C 1
ATOM 1183 O O . LYS A 1 156 ? 24.412 -0.100 -10.404 1.00 88.75 156 LYS A O 1
ATOM 1188 N N . LYS A 1 157 ? 22.325 -0.741 -9.896 1.00 88.12 157 LYS A N 1
ATOM 1189 C CA . LYS A 1 157 ? 22.699 -1.970 -9.172 1.00 88.12 157 LYS A CA 1
ATOM 1190 C C . LYS A 1 157 ? 22.945 -3.169 -10.095 1.00 88.12 157 LYS A C 1
ATOM 1192 O O . LYS A 1 157 ? 23.372 -4.209 -9.598 1.00 88.12 157 LYS A O 1
ATOM 1197 N N . GLY A 1 158 ? 22.672 -3.035 -11.394 1.00 84.12 158 GLY A N 1
ATOM 1198 C CA . GLY A 1 158 ? 22.796 -4.112 -12.374 1.00 84.12 158 GLY A CA 1
ATOM 1199 C C . 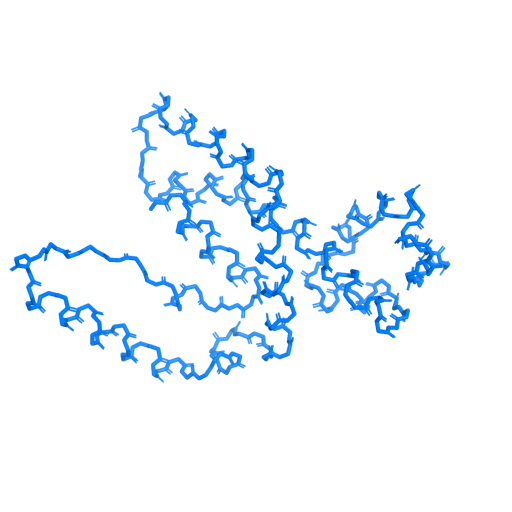GLY A 1 158 ? 21.745 -5.210 -12.217 1.00 84.12 158 GLY A C 1
ATOM 1200 O O . GLY A 1 158 ? 21.990 -6.332 -12.634 1.00 84.12 158 GLY A O 1
ATOM 1201 N N . THR A 1 159 ? 20.604 -4.926 -11.577 1.00 85.00 159 THR A N 1
ATOM 1202 C CA . THR A 1 159 ? 19.483 -5.882 -11.463 1.00 85.00 159 THR A CA 1
ATOM 1203 C C . THR A 1 159 ? 18.567 -5.821 -12.688 1.00 85.00 159 THR A C 1
ATOM 1205 O O . THR A 1 159 ? 17.910 -6.800 -13.030 1.00 85.00 159 THR A O 1
ATOM 1208 N N . VAL A 1 160 ? 18.523 -4.663 -13.348 1.00 88.81 160 VAL A N 1
ATOM 1209 C CA . VAL A 1 160 ? 17.770 -4.419 -14.581 1.00 88.81 160 VAL A CA 1
ATOM 1210 C C . VAL A 1 160 ? 18.712 -3.767 -15.588 1.00 88.81 160 VAL A C 1
ATOM 1212 O O . VAL A 1 160 ? 19.462 -2.865 -15.223 1.00 88.81 160 VAL A O 1
ATOM 1215 N N . SER A 1 161 ? 18.686 -4.207 -16.837 1.00 87.38 161 SER A N 1
ATOM 1216 C CA . SER A 1 161 ? 19.355 -3.558 -17.964 1.00 87.38 161 SER A CA 1
ATOM 1217 C C . SER A 1 161 ? 18.365 -2.676 -18.712 1.00 87.38 161 SER A C 1
ATOM 1219 O O . SER A 1 161 ? 17.181 -2.997 -18.811 1.00 87.38 161 SER A O 1
ATOM 1221 N N . ARG A 1 162 ? 18.858 -1.549 -19.229 1.00 88.19 162 ARG A N 1
ATOM 1222 C CA . ARG A 1 162 ? 18.112 -0.668 -20.126 1.00 88.19 162 ARG A CA 1
ATOM 1223 C C . ARG A 1 162 ? 18.890 -0.535 -21.426 1.00 88.19 162 ARG A C 1
ATOM 1225 O O . ARG A 1 162 ? 20.012 -0.032 -21.410 1.00 88.19 162 ARG A O 1
ATOM 1232 N N . GLU A 1 163 ? 18.271 -0.942 -22.524 1.00 85.62 163 GLU A N 1
ATOM 1233 C CA . GLU A 1 163 ? 18.762 -0.712 -23.881 1.00 85.62 163 GLU A CA 1
ATOM 1234 C C . GLU A 1 163 ? 17.735 0.150 -24.610 1.00 85.62 163 GLU A C 1
ATOM 1236 O O . GLU A 1 163 ? 16.592 -0.257 -24.803 1.00 85.62 163 GLU A O 1
ATOM 1241 N N . ASN A 1 164 ? 18.127 1.372 -24.981 1.00 82.75 164 ASN A N 1
ATOM 1242 C CA . ASN A 1 164 ? 17.215 2.395 -25.496 1.00 82.75 164 ASN A CA 1
ATOM 1243 C C . ASN A 1 164 ? 16.028 2.629 -24.538 1.00 82.75 164 ASN A C 1
ATOM 1245 O O . ASN A 1 164 ? 16.213 3.174 -23.445 1.00 82.75 164 ASN A O 1
ATOM 1249 N N . ASP A 1 165 ? 14.831 2.197 -24.936 1.00 83.81 165 ASP A N 1
ATOM 1250 C CA . ASP A 1 165 ? 13.593 2.328 -24.164 1.00 83.81 165 ASP A CA 1
ATOM 1251 C C . ASP A 1 165 ? 13.065 0.992 -23.619 1.00 83.81 165 ASP A C 1
ATOM 1253 O O . ASP A 1 165 ? 11.990 0.933 -23.028 1.00 83.81 165 ASP A O 1
ATOM 1257 N N . T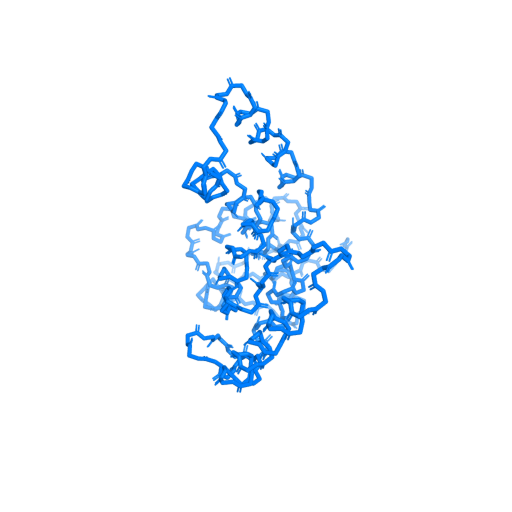HR A 1 166 ? 13.828 -0.091 -23.794 1.00 89.00 166 THR A N 1
ATOM 1258 C CA . THR A 1 166 ? 13.461 -1.439 -23.356 1.00 89.00 166 THR A CA 1
ATOM 1259 C C . THR A 1 166 ? 14.211 -1.816 -22.085 1.00 89.00 166 THR A C 1
ATOM 1261 O O . THR A 1 166 ? 15.440 -1.721 -22.007 1.00 89.00 166 THR A O 1
ATOM 1264 N N . PHE A 1 167 ? 13.462 -2.273 -21.085 1.00 90.62 167 PHE A N 1
ATOM 1265 C CA . PHE A 1 167 ? 13.985 -2.800 -19.833 1.00 90.62 167 PHE A CA 1
ATOM 1266 C C . PHE A 1 167 ? 13.986 -4.327 -19.866 1.00 90.62 167 PHE A C 1
ATOM 1268 O O . PHE A 1 167 ? 13.069 -4.956 -20.390 1.00 90.62 167 PHE A O 1
ATOM 1275 N N . SER A 1 168 ? 15.013 -4.931 -19.277 1.00 90.88 168 SER A N 1
ATOM 1276 C CA . SER A 1 168 ? 15.167 -6.383 -19.162 1.00 90.88 168 SER A CA 1
ATOM 1277 C C . SER A 1 168 ? 15.768 -6.751 -17.810 1.00 90.88 168 SER A C 1
ATOM 1279 O O . SER A 1 168 ? 16.551 -5.994 -17.234 1.00 90.88 168 SER A O 1
ATOM 1281 N N . LEU A 1 169 ? 15.396 -7.909 -17.267 1.00 89.62 169 LEU A N 1
ATOM 1282 C CA . LEU A 1 169 ? 16.016 -8.409 -16.044 1.00 89.62 169 LEU A CA 1
ATOM 1283 C C . LEU A 1 169 ? 17.420 -8.949 -16.356 1.00 89.62 169 LEU A C 1
ATOM 1285 O O . LEU A 1 169 ? 17.593 -9.743 -17.279 1.00 89.62 169 LEU A O 1
ATOM 1289 N N . VAL A 1 170 ? 18.422 -8.569 -15.563 1.00 84.38 170 VAL A N 1
ATOM 1290 C CA . VAL A 1 170 ? 19.766 -9.145 -15.700 1.00 84.38 170 VAL A CA 1
ATOM 1291 C C . VAL A 1 170 ? 19.779 -10.495 -14.981 1.00 84.38 170 VAL A C 1
ATOM 1293 O O . VAL A 1 170 ? 19.827 -10.551 -13.751 1.00 84.38 170 VAL A O 1
ATOM 1296 N N . SER A 1 171 ? 19.712 -11.595 -15.737 1.00 60.09 171 SER A N 1
ATOM 1297 C CA . SER A 1 171 ? 19.834 -12.956 -15.195 1.00 60.09 171 SER A CA 1
ATOM 1298 C C . SER A 1 171 ? 21.215 -13.157 -14.565 1.00 60.09 171 SER A C 1
ATOM 1300 O O . SER A 1 171 ? 22.204 -13.294 -15.281 1.00 60.09 171 SER A O 1
ATOM 1302 N N . GLY A 1 172 ? 21.300 -13.179 -13.229 1.00 55.06 172 GLY A N 1
ATOM 1303 C CA . GLY A 1 172 ? 22.553 -13.547 -12.559 1.00 55.06 172 GLY A CA 1
ATOM 1304 C C . GLY A 1 172 ? 22.801 -13.114 -11.111 1.00 55.06 172 GLY A C 1
ATOM 1305 O O . GLY A 1 172 ? 23.915 -13.359 -10.647 1.00 55.06 172 GLY A O 1
ATOM 1306 N N . LYS A 1 173 ? 21.855 -12.501 -10.381 1.00 41.28 173 LYS A N 1
ATOM 1307 C CA . LYS A 1 173 ? 21.960 -12.283 -8.919 1.00 41.28 173 LYS A CA 1
ATOM 1308 C C . LYS A 1 173 ? 20.614 -12.310 -8.208 1.00 41.28 173 LYS A C 1
ATOM 1310 O O . LYS A 1 173 ? 19.659 -11.702 -8.736 1.00 41.28 173 LYS A O 1
#

Sequence (173 aa):
MIVTEASRQLLEDCGVDSDRLALEWASAAEAPRFVELITGYVSKIKEKGPIGSGKGEVPLEVIERRLAAAVKAAGARKPRTRLGNLAKKLAKDGDYSKEAISQGVREKILPAMRSERIGLEARMILQEEPKDLDTLCKETGASAEELEKIMAPMVKKGTVSRENDTFSLVSGK

Foldseek 3Di:
DLVLLLVLVLCVLLQHHSLLDDDDDDDPVRVVVVVVVVVVSVVVDVVQDDQQSGVRGHHPVLSVLLVVLLVVLCVDPQLVVLSVVLVVVCVVVVDPDPVSSNVSSVVGRNLSSLLSSLLSSLLVVQVVHKDFLVVSCVSSVHDSVSNCVSCVVCCVVQQWPDDPRIIHGRPDD

Secondary structure (DSSP, 8-state):
-HHHHHHHHHHHHTT--GGG-------TT-HHHHHHHHHHHHHHHHHH-STTTSTTPPPHHHHHHHHHHHHHHHTSHHHHHHHHHHHHHHHHHT---HHHHHHHIIIIIHHHHHHHHHHHHHHHHHHH--EEHHHHHHHHT--HHHHHHHHHHHHHTTSEEEETTEEEE-TT-

Radius of gyration: 18.97 Å; Cα contacts (8 Å, |Δi|>4): 187; chains: 1; bounding box: 50×31×51 Å

Mean predicted aligned error: 4.29 Å